Protein AF-A0A183DQJ7-F1 (afdb_monomer_lite)

pLDDT: mean 74.25, std 16.36, range [27.42, 96.12]

Foldseek 3Di:
DVVCVVVVDDDDDPQVVLLVCLVVVNDPDDPKDKWWFDPDPDLDPFVLWDDFFQFKAFPPDPDTFKTWHAKHQHPPVRGIMTIMDGDPPDDQVTFIDGPRGTTNRDDDD

Structure (mmCIF, N/CA/C/O backbone):
data_AF-A0A183DQJ7-F1
#
_entry.id   AF-A0A183DQJ7-F1
#
loop_
_atom_site.group_PDB
_atom_site.id
_atom_site.type_symbol
_atom_site.label_atom_id
_atom_site.label_alt_id
_atom_site.label_comp_id
_atom_site.label_asym_id
_atom_site.label_entity_id
_atom_site.label_seq_id
_atom_site.pdbx_PDB_ins_code
_atom_site.Cartn_x
_atom_site.Cartn_y
_atom_site.Cartn_z
_atom_site.occupancy
_atom_site.B_iso_or_equiv
_atom_site.auth_seq_id
_atom_site.auth_comp_id
_atom_site.auth_asym_id
_atom_site.auth_atom_id
_atom_site.pdbx_PDB_model_num
ATOM 1 N N . MET A 1 1 ? 12.221 -6.834 -24.583 1.00 83.88 1 MET A N 1
ATOM 2 C CA . MET A 1 1 ? 12.654 -5.480 -24.168 1.00 83.88 1 MET A CA 1
ATOM 3 C C . MET A 1 1 ? 13.099 -4.633 -25.356 1.00 83.88 1 MET A C 1
ATOM 5 O O . MET A 1 1 ? 12.795 -3.450 -25.364 1.00 83.88 1 MET A O 1
ATOM 9 N N . ASP A 1 2 ? 13.730 -5.215 -26.380 1.00 91.31 2 ASP A N 1
ATOM 10 C CA . ASP A 1 2 ? 14.315 -4.454 -27.501 1.00 91.31 2 ASP A CA 1
ATOM 11 C C . ASP A 1 2 ? 13.313 -3.605 -28.296 1.00 91.31 2 ASP A C 1
ATOM 13 O O . ASP A 1 2 ? 13.581 -2.439 -28.569 1.00 91.31 2 ASP A O 1
ATOM 17 N N . VAL A 1 3 ? 12.118 -4.133 -28.576 1.00 93.81 3 VAL A N 1
ATOM 18 C CA . VAL A 1 3 ? 11.062 -3.411 -29.318 1.00 93.81 3 VAL A CA 1
ATOM 19 C C . VAL A 1 3 ? 10.539 -2.182 -28.558 1.00 93.81 3 VAL A C 1
ATOM 21 O O . VAL A 1 3 ? 10.127 -1.200 -29.164 1.00 93.81 3 VAL A O 1
ATOM 24 N N . GLY A 1 4 ? 10.573 -2.207 -27.223 1.00 94.06 4 GLY A N 1
ATOM 25 C CA . GLY A 1 4 ? 10.070 -1.115 -26.386 1.00 94.06 4 GLY A CA 1
ATOM 26 C C . GLY A 1 4 ? 11.136 -0.093 -25.984 1.00 94.06 4 GLY A C 1
ATOM 27 O O . GLY A 1 4 ? 10.819 0.863 -25.279 1.00 94.06 4 GLY A O 1
ATOM 28 N N . LYS A 1 5 ? 12.399 -0.278 -26.396 1.00 93.69 5 LYS A N 1
ATOM 29 C CA . LYS A 1 5 ? 13.523 0.555 -25.941 1.00 93.69 5 LYS A CA 1
ATOM 30 C C . LYS A 1 5 ? 13.339 2.030 -26.303 1.00 93.69 5 LYS A C 1
ATOM 32 O O . LYS A 1 5 ? 13.598 2.892 -25.471 1.00 93.69 5 LYS A O 1
ATOM 37 N N . SER A 1 6 ? 12.837 2.320 -27.505 1.00 96.00 6 SER A N 1
ATOM 38 C CA . SER A 1 6 ? 12.535 3.687 -27.959 1.00 96.00 6 SER A CA 1
ATOM 39 C C . SER A 1 6 ? 11.401 4.356 -27.178 1.00 96.00 6 SER A C 1
ATOM 41 O O . SER A 1 6 ? 11.325 5.577 -27.148 1.00 96.00 6 SER A O 1
ATOM 43 N N . TYR A 1 7 ? 10.541 3.564 -26.535 1.00 96.12 7 TYR A N 1
ATOM 44 C CA . TYR A 1 7 ? 9.422 4.034 -25.716 1.00 96.12 7 TYR A CA 1
ATOM 45 C C . TYR A 1 7 ? 9.768 4.082 -24.220 1.00 96.12 7 TYR A C 1
ATOM 47 O O . TYR A 1 7 ? 8.901 4.371 -23.401 1.00 96.12 7 TYR A O 1
ATOM 55 N N . GLY A 1 8 ? 11.017 3.774 -23.848 1.00 95.50 8 GLY A N 1
ATOM 56 C CA . GLY A 1 8 ? 11.453 3.768 -22.452 1.00 95.50 8 GLY A CA 1
ATOM 57 C C . GLY A 1 8 ? 10.899 2.597 -21.641 1.00 95.50 8 GLY A C 1
ATOM 58 O O . GLY A 1 8 ? 10.671 2.746 -20.443 1.00 95.50 8 GLY A O 1
ATOM 59 N N . ILE A 1 9 ? 10.664 1.434 -22.265 1.00 95.31 9 ILE A N 1
ATOM 60 C CA . ILE A 1 9 ? 10.217 0.250 -21.526 1.00 95.31 9 ILE A CA 1
ATOM 61 C C . ILE A 1 9 ? 11.251 -0.134 -20.457 1.00 95.31 9 ILE A C 1
ATOM 63 O O . ILE A 1 9 ? 12.441 -0.296 -20.739 1.00 95.31 9 ILE A O 1
ATOM 67 N N . VAL A 1 10 ? 10.789 -0.298 -19.222 1.00 94.50 10 VAL A N 1
ATOM 68 C CA . VAL A 1 10 ? 11.624 -0.660 -18.074 1.00 94.50 10 VAL A CA 1
ATOM 69 C C . VAL A 1 10 ? 10.956 -1.756 -17.257 1.00 94.50 10 VAL A C 1
ATOM 71 O O . VAL A 1 10 ? 9.733 -1.886 -17.235 1.00 94.50 10 VAL A O 1
ATOM 74 N N . ASN A 1 11 ? 11.776 -2.547 -16.570 1.00 94.94 11 ASN A N 1
ATOM 75 C CA . ASN A 1 11 ? 11.281 -3.485 -15.571 1.00 94.94 11 ASN A CA 1
ATOM 76 C C . ASN A 1 11 ? 10.887 -2.724 -14.301 1.00 94.94 11 ASN A C 1
ATOM 78 O O . ASN A 1 11 ? 11.523 -1.733 -13.941 1.00 94.94 11 ASN A O 1
ATOM 82 N N . PHE A 1 12 ? 9.891 -3.231 -13.581 1.00 95.31 12 PHE A N 1
ATOM 83 C CA . PHE A 1 12 ? 9.519 -2.732 -12.262 1.00 95.31 12 PHE A CA 1
ATOM 84 C C . PHE A 1 12 ? 9.328 -3.888 -11.281 1.00 95.31 12 PHE A C 1
ATOM 86 O O . PHE A 1 12 ? 9.050 -5.023 -11.668 1.00 95.31 12 PHE A O 1
ATOM 93 N N . GLY A 1 13 ? 9.525 -3.596 -9.997 1.00 94.50 13 GLY A N 1
ATOM 94 C CA . GLY A 1 13 ? 9.440 -4.587 -8.928 1.00 94.50 13 GLY A CA 1
ATOM 95 C C . GLY A 1 13 ? 8.048 -4.701 -8.307 1.00 94.50 13 GLY A C 1
ATOM 96 O O . GLY A 1 13 ? 7.150 -3.895 -8.556 1.00 94.50 13 GLY A O 1
ATOM 97 N N . GLN A 1 14 ? 7.901 -5.672 -7.404 1.00 91.12 14 GLN A N 1
ATOM 98 C CA . GLN A 1 14 ? 6.664 -5.908 -6.646 1.00 91.12 14 GLN A CA 1
ATOM 99 C C . GLN A 1 14 ? 6.213 -4.684 -5.832 1.00 91.12 14 GLN A C 1
ATOM 101 O O . GLN A 1 14 ? 5.017 -4.435 -5.712 1.00 91.12 14 GLN A O 1
ATOM 106 N N . SER A 1 15 ? 7.148 -3.871 -5.329 1.00 89.12 15 SER A N 1
ATOM 107 C CA . SER A 1 15 ? 6.821 -2.630 -4.614 1.00 89.12 15 SER A CA 1
ATOM 108 C C . SER A 1 15 ? 6.087 -1.626 -5.505 1.00 89.12 15 SER A C 1
ATOM 110 O O . SER A 1 15 ? 5.093 -1.038 -5.085 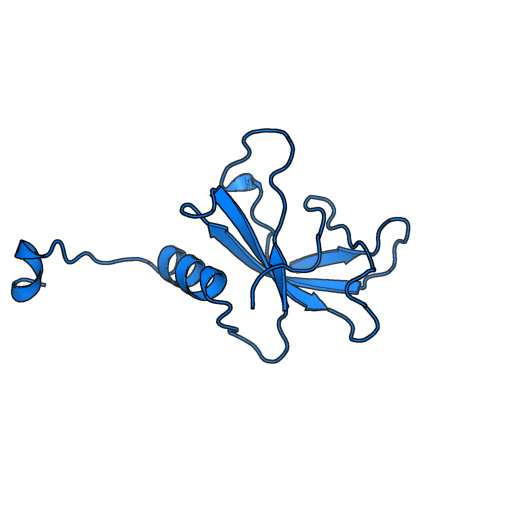1.00 89.12 15 SER A O 1
ATOM 112 N N . THR A 1 16 ? 6.529 -1.471 -6.757 1.00 91.38 16 THR A N 1
ATOM 113 C CA . THR A 1 16 ? 5.879 -0.591 -7.737 1.00 91.38 16 THR A CA 1
ATOM 114 C C . THR A 1 16 ? 4.508 -1.136 -8.128 1.00 91.38 16 THR A C 1
ATOM 116 O O . THR A 1 16 ? 3.548 -0.373 -8.175 1.00 91.38 16 THR A O 1
ATOM 119 N N . LEU A 1 17 ? 4.383 -2.455 -8.326 1.00 91.56 17 LEU A N 1
ATOM 120 C CA . LEU A 1 17 ? 3.086 -3.096 -8.571 1.00 91.56 17 LEU A CA 1
ATOM 121 C C . LEU A 1 17 ? 2.102 -2.828 -7.425 1.00 91.56 17 LEU A C 1
ATOM 123 O O . LEU A 1 17 ? 0.955 -2.453 -7.663 1.00 91.56 17 LEU A O 1
ATOM 127 N N . ASN A 1 18 ? 2.562 -2.986 -6.180 1.00 89.62 18 ASN A N 1
ATOM 128 C CA . ASN A 1 18 ? 1.753 -2.749 -4.992 1.00 89.62 18 ASN A CA 1
ATOM 129 C C . ASN A 1 18 ? 1.315 -1.281 -4.873 1.00 89.62 18 ASN A C 1
ATOM 131 O O . ASN A 1 18 ? 0.178 -1.019 -4.501 1.00 89.62 18 ASN A O 1
ATOM 135 N N . MET A 1 19 ? 2.174 -0.327 -5.238 1.00 91.06 19 MET A N 1
ATOM 136 C CA . MET A 1 19 ? 1.792 1.085 -5.288 1.00 91.06 19 MET A CA 1
ATOM 137 C C . MET A 1 19 ? 0.692 1.333 -6.324 1.00 91.06 19 MET A C 1
ATOM 139 O O . MET A 1 19 ? -0.367 1.852 -5.980 1.00 91.06 19 MET A O 1
ATOM 143 N N . MET A 1 20 ? 0.910 0.902 -7.570 1.00 91.56 20 MET A N 1
ATOM 144 C CA . MET A 1 20 ? -0.035 1.127 -8.667 1.00 91.56 20 MET A CA 1
ATOM 145 C C . MET A 1 20 ? -1.406 0.509 -8.384 1.00 91.56 20 MET A C 1
ATOM 147 O O . MET A 1 20 ? -2.427 1.150 -8.623 1.00 91.56 20 MET A O 1
ATOM 151 N N . ARG A 1 21 ? -1.447 -0.717 -7.847 1.00 90.94 21 ARG A N 1
ATOM 152 C CA . ARG A 1 21 ? -2.715 -1.400 -7.555 1.00 90.94 21 ARG A CA 1
ATOM 153 C C . ARG A 1 21 ? -3.480 -0.751 -6.399 1.00 90.94 21 ARG A C 1
ATOM 155 O O . ARG A 1 21 ? -4.700 -0.662 -6.475 1.00 90.94 21 ARG A O 1
ATOM 162 N N . ILE A 1 22 ? -2.789 -0.262 -5.363 1.00 88.75 22 ILE A N 1
ATOM 163 C CA . ILE A 1 22 ? -3.427 0.457 -4.246 1.00 88.75 22 ILE A CA 1
ATOM 164 C C . ILE A 1 22 ? -3.970 1.809 -4.712 1.00 88.75 22 ILE A C 1
ATOM 166 O O . ILE A 1 22 ? -5.092 2.155 -4.361 1.00 88.75 22 ILE A O 1
ATOM 170 N N . GLU A 1 23 ? -3.227 2.537 -5.548 1.00 87.88 23 GLU A N 1
ATOM 171 C CA . GLU A 1 23 ? -3.690 3.814 -6.108 1.00 87.88 23 GLU A CA 1
ATOM 172 C C . GLU A 1 23 ? -4.973 3.692 -6.942 1.00 87.88 23 GLU A C 1
ATOM 174 O O . GLU A 1 23 ? -5.734 4.650 -7.013 1.00 87.88 23 GLU A O 1
ATOM 179 N N . HIS A 1 24 ? -5.214 2.531 -7.558 1.00 87.25 24 HIS A N 1
ATOM 180 C CA . HIS A 1 24 ? -6.427 2.251 -8.335 1.00 87.25 24 HIS A CA 1
ATOM 181 C C . HIS A 1 24 ? -7.527 1.558 -7.517 1.00 87.25 24 HIS A C 1
ATOM 183 O O . HIS A 1 24 ? -8.539 1.145 -8.075 1.00 87.25 24 HIS A O 1
ATOM 189 N N . GLY A 1 25 ? -7.336 1.363 -6.209 1.00 84.31 25 GLY A N 1
ATOM 190 C CA . GLY A 1 25 ? -8.324 0.678 -5.375 1.00 84.31 25 GLY A CA 1
ATOM 191 C C . GLY A 1 25 ? -8.458 -0.826 -5.659 1.00 84.31 25 GLY A C 1
ATOM 192 O O . GLY A 1 25 ? -9.427 -1.448 -5.220 1.00 84.31 25 GLY A O 1
ATOM 193 N N . TYR A 1 26 ? -7.490 -1.448 -6.344 1.00 86.94 26 TYR A N 1
ATOM 194 C CA . TYR A 1 26 ? -7.517 -2.884 -6.615 1.00 86.94 26 TYR A CA 1
ATOM 195 C C . TYR A 1 26 ? -7.201 -3.694 -5.354 1.00 86.94 26 TYR A C 1
ATOM 197 O O . TYR A 1 26 ? -6.075 -3.722 -4.831 1.00 86.94 26 TYR A O 1
ATOM 205 N N . LYS A 1 27 ? -8.241 -4.376 -4.877 1.00 82.88 27 LYS A N 1
ATOM 206 C CA . LYS A 1 27 ? -8.208 -5.254 -3.708 1.00 82.88 27 LYS A CA 1
ATOM 207 C C . LYS A 1 27 ? -7.450 -6.529 -4.047 1.00 82.88 27 LYS A C 1
ATOM 209 O O . LYS A 1 27 ? -7.612 -7.074 -5.137 1.00 82.88 27 LYS A O 1
ATOM 214 N N . ILE A 1 28 ? -6.646 -7.014 -3.104 1.00 79.00 28 ILE A N 1
ATOM 215 C CA . ILE A 1 28 ? -6.044 -8.350 -3.225 1.00 79.00 28 ILE A CA 1
ATOM 216 C C . ILE A 1 28 ? -6.953 -9.370 -2.536 1.00 79.00 28 ILE A C 1
ATOM 218 O O . ILE A 1 28 ? -7.059 -10.504 -2.998 1.00 79.00 28 ILE A O 1
ATOM 222 N N . TRP A 1 29 ? -7.660 -8.963 -1.476 1.00 68.19 29 TRP A N 1
ATOM 223 C CA . TRP A 1 29 ? -8.501 -9.854 -0.688 1.00 68.19 29 TRP A CA 1
ATOM 224 C C . TRP A 1 29 ? -9.890 -9.262 -0.435 1.00 68.19 29 TRP A C 1
ATOM 226 O O . TRP A 1 29 ? -10.033 -8.218 0.190 1.00 68.19 29 TRP A O 1
ATOM 236 N N . GLY A 1 30 ? -10.933 -9.982 -0.857 1.00 73.44 30 GLY A N 1
ATOM 237 C CA . GLY A 1 30 ? -12.328 -9.795 -0.434 1.00 73.44 30 GLY A CA 1
ATOM 238 C C . GLY A 1 30 ? -12.783 -8.350 -0.161 1.00 73.44 30 GLY A C 1
ATOM 239 O O . GLY A 1 30 ? -12.769 -7.488 -1.038 1.00 73.44 30 GLY A O 1
ATOM 240 N N . ARG A 1 31 ? -13.257 -8.107 1.067 1.00 66.69 31 ARG A N 1
ATOM 241 C CA . ARG A 1 31 ? -13.867 -6.844 1.532 1.00 66.69 31 ARG A CA 1
ATOM 242 C C . ARG A 1 31 ? -12.864 -5.822 2.099 1.00 66.69 31 ARG A C 1
ATOM 244 O O . ARG A 1 31 ? -13.200 -5.101 3.031 1.00 66.69 31 ARG A O 1
ATOM 251 N N . GLU A 1 32 ? -11.655 -5.741 1.555 1.00 79.19 32 GLU A N 1
ATOM 252 C CA . GLU A 1 32 ? -10.715 -4.674 1.919 1.00 79.19 32 GLU A CA 1
ATOM 253 C C . GLU A 1 32 ? -11.278 -3.277 1.584 1.00 79.19 32 GLU A C 1
ATOM 255 O O . GLU A 1 32 ? -11.991 -3.084 0.588 1.00 79.19 32 GLU A O 1
ATOM 260 N N . VAL A 1 33 ? -10.934 -2.303 2.424 1.00 76.50 33 VAL A N 1
ATOM 261 C CA . VAL A 1 33 ? -11.301 -0.884 2.325 1.00 76.50 33 VAL A CA 1
ATOM 262 C C . VAL A 1 33 ? -10.015 -0.071 2.218 1.00 76.50 33 VAL A C 1
ATOM 264 O O . VAL A 1 33 ? -9.074 -0.303 2.979 1.00 76.50 33 VAL A O 1
ATOM 267 N N . LEU A 1 34 ? -9.946 0.822 1.228 1.00 74.31 34 LEU A N 1
ATOM 268 C CA . LEU A 1 34 ? -8.811 1.722 1.047 1.00 74.31 34 LEU A CA 1
ATOM 269 C C . LEU A 1 34 ? -8.869 2.807 2.125 1.00 74.31 34 LEU A C 1
ATOM 271 O O . LEU A 1 34 ? -9.885 3.450 2.356 1.00 74.31 34 LEU A O 1
ATOM 275 N N . VAL A 1 35 ? -7.738 2.986 2.778 1.00 72.50 35 VAL A N 1
ATOM 276 C CA . VAL A 1 35 ? -7.470 3.926 3.848 1.00 72.50 35 VAL A CA 1
ATOM 277 C C . VAL A 1 35 ? -6.441 4.912 3.327 1.00 72.50 35 VAL A C 1
ATOM 279 O O . VAL A 1 35 ? -5.323 4.536 2.959 1.00 72.50 35 VAL A O 1
ATOM 282 N N . ILE A 1 36 ? -6.820 6.183 3.309 1.00 67.75 36 ILE A N 1
ATOM 283 C CA . ILE A 1 36 ? -5.919 7.277 2.973 1.00 67.75 36 ILE A CA 1
ATOM 284 C C . ILE A 1 36 ? -5.406 7.847 4.288 1.00 67.75 36 ILE A C 1
ATOM 286 O O . ILE A 1 36 ? -6.180 8.294 5.132 1.00 67.75 36 ILE A O 1
ATOM 290 N N . CYS A 1 37 ? -4.091 7.799 4.465 1.00 65.38 37 CYS A N 1
ATOM 291 C CA . CYS A 1 37 ? -3.444 8.476 5.569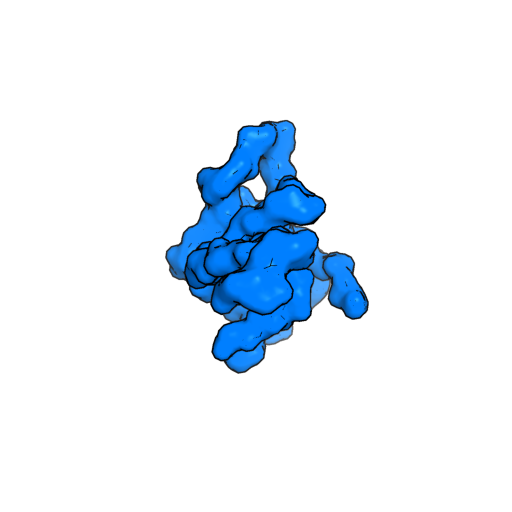 1.00 65.38 37 CYS A CA 1
ATOM 292 C C . CYS A 1 37 ? -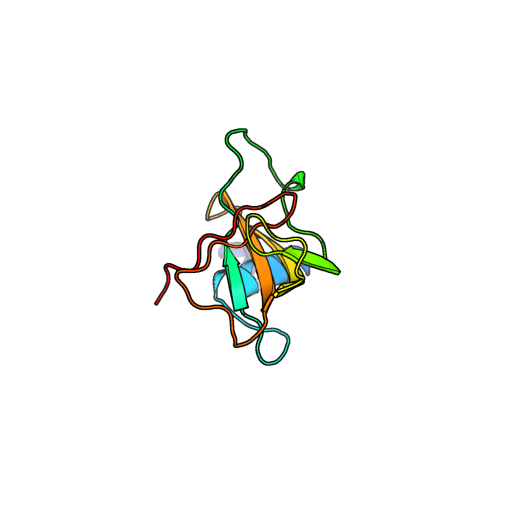3.132 9.904 5.133 1.00 65.38 37 CYS A C 1
ATOM 294 O O . CYS A 1 37 ? -2.405 10.106 4.156 1.00 65.38 37 CYS A O 1
ATOM 296 N N . GLU A 1 38 ? -3.641 10.896 5.861 1.00 62.88 38 GLU A N 1
ATOM 297 C CA . GLU A 1 38 ? -3.113 12.248 5.707 1.00 62.88 38 GLU A CA 1
ATOM 298 C C . GLU A 1 38 ? -1.624 12.249 6.088 1.00 62.88 38 GLU A C 1
ATOM 300 O O . GLU A 1 38 ? -1.233 11.573 7.051 1.00 62.88 38 GLU A O 1
ATOM 305 N N . PRO A 1 39 ? -0.772 12.970 5.340 1.00 53.34 39 PRO A N 1
ATOM 306 C CA . PRO A 1 39 ? 0.590 13.186 5.778 1.00 53.34 39 PRO A CA 1
ATOM 307 C C . PRO A 1 39 ? 0.534 13.876 7.142 1.00 53.34 39 PRO A C 1
ATOM 309 O O . PRO A 1 39 ? -0.138 14.894 7.317 1.00 53.34 39 PRO A O 1
ATOM 312 N N . LEU A 1 40 ? 1.235 13.310 8.125 1.00 51.38 40 LEU A N 1
ATOM 313 C CA . LEU A 1 40 ? 1.535 14.038 9.353 1.00 51.38 40 LEU A CA 1
ATOM 314 C C . LEU A 1 40 ? 2.181 15.376 8.955 1.00 51.38 40 LEU A C 1
ATOM 316 O O . LEU A 1 40 ? 2.825 15.459 7.913 1.00 51.38 40 LEU A O 1
ATOM 320 N N . THR A 1 41 ? 1.999 16.422 9.757 1.00 53.38 41 THR A N 1
ATOM 321 C CA . THR A 1 41 ? 2.366 17.827 9.470 1.00 53.38 41 THR A CA 1
ATOM 322 C C . THR A 1 41 ? 3.848 18.055 9.105 1.00 53.38 41 THR A C 1
ATOM 324 O O . THR A 1 41 ? 4.247 19.165 8.765 1.00 53.38 41 THR A O 1
ATOM 327 N N . GLU A 1 42 ? 4.670 17.009 9.150 1.00 57.81 42 GLU A N 1
ATOM 328 C CA . GLU A 1 42 ? 6.075 16.973 8.769 1.00 57.81 42 GLU A CA 1
ATOM 329 C C . GLU A 1 42 ? 6.286 16.094 7.526 1.00 57.81 42 GLU A C 1
ATOM 331 O O . GLU A 1 42 ? 5.603 15.089 7.331 1.00 57.81 42 GLU A O 1
ATOM 336 N N . LEU A 1 43 ? 7.287 16.429 6.701 1.00 52.97 43 LEU A N 1
ATOM 337 C CA . LEU A 1 43 ? 7.728 15.624 5.554 1.00 52.97 43 LEU A CA 1
ATOM 338 C C . LEU A 1 43 ? 8.214 14.245 6.011 1.00 52.97 43 LEU A C 1
ATOM 340 O O . LEU A 1 43 ? 9.402 13.996 6.213 1.00 52.97 43 LEU A O 1
ATOM 344 N N . GLN A 1 44 ? 7.283 13.319 6.158 1.00 59.91 44 GLN A N 1
ATOM 345 C CA . GLN A 1 44 ? 7.590 11.955 6.509 1.00 59.91 44 GLN A CA 1
ATOM 346 C C . GLN A 1 44 ? 7.355 11.086 5.275 1.00 59.91 44 GLN A C 1
ATOM 348 O O . GLN A 1 44 ? 6.225 10.753 4.920 1.00 59.91 44 GLN A O 1
ATOM 353 N N . GLY A 1 45 ? 8.460 10.766 4.595 1.00 62.28 45 GLY A N 1
ATOM 354 C CA . GLY A 1 45 ? 8.491 9.862 3.444 1.00 62.28 45 GLY A CA 1
ATOM 355 C C . GLY A 1 45 ? 8.114 8.425 3.823 1.00 62.28 45 GLY A C 1
ATOM 356 O O . GLY A 1 45 ? 7.356 8.191 4.750 1.00 62.28 45 GLY A O 1
ATOM 357 N N . TRP A 1 46 ? 8.697 7.427 3.161 1.00 64.69 46 TRP A N 1
ATOM 358 C CA . TRP A 1 46 ? 8.375 5.992 3.304 1.00 64.69 46 TRP A CA 1
ATOM 359 C C . TRP A 1 46 ? 8.212 5.421 4.738 1.00 64.69 46 TRP A C 1
ATOM 361 O O . TRP A 1 46 ? 7.639 4.346 4.898 1.00 64.69 46 TRP A O 1
ATOM 371 N N . ARG A 1 47 ? 8.699 6.106 5.783 1.00 69.12 47 ARG A N 1
ATOM 372 C CA . ARG A 1 47 ? 8.550 5.727 7.199 1.00 69.12 47 ARG A CA 1
ATOM 373 C C . ARG A 1 47 ? 7.122 5.863 7.748 1.00 69.12 47 ARG A C 1
ATOM 375 O O . ARG A 1 47 ? 6.848 5.265 8.781 1.00 69.12 47 ARG A O 1
ATOM 382 N N . THR A 1 48 ? 6.244 6.616 7.083 1.00 71.56 48 THR A N 1
ATOM 383 C CA . THR A 1 48 ? 4.820 6.770 7.457 1.00 71.56 48 THR A CA 1
ATOM 384 C C . THR A 1 48 ? 3.905 5.712 6.887 1.00 71.56 48 THR A C 1
ATOM 386 O O . THR A 1 48 ? 2.720 5.704 7.207 1.00 71.56 48 THR A O 1
ATOM 389 N N . VAL A 1 49 ? 4.414 4.843 6.014 1.00 75.19 49 VAL A N 1
ATOM 390 C CA . VAL A 1 49 ? 3.582 3.814 5.401 1.00 75.19 49 VAL A CA 1
ATOM 391 C C . VAL A 1 49 ? 3.072 2.876 6.494 1.00 75.19 49 VAL A C 1
ATOM 393 O O . VAL A 1 49 ? 3.907 2.250 7.158 1.00 75.19 49 VAL A O 1
ATOM 396 N N . PRO A 1 50 ? 1.740 2.734 6.651 1.00 73.88 50 PRO A N 1
ATOM 397 C CA . PRO A 1 50 ? 1.171 1.810 7.615 1.00 73.88 50 PRO A CA 1
ATOM 398 C C . PRO A 1 50 ? 1.701 0.411 7.364 1.00 73.88 50 PRO A C 1
ATOM 400 O O . PRO A 1 50 ? 1.657 -0.113 6.242 1.00 73.88 50 PRO A O 1
ATOM 403 N N . LYS A 1 51 ? 2.231 -0.198 8.414 1.00 72.88 51 LYS A N 1
ATOM 404 C CA . LYS A 1 51 ? 2.764 -1.545 8.339 1.00 72.88 51 LYS A CA 1
ATOM 405 C C . LYS A 1 51 ? 1.630 -2.546 8.432 1.00 72.88 51 LYS A C 1
ATOM 407 O O . LYS A 1 51 ? 0.597 -2.352 9.074 1.00 72.88 51 LYS A O 1
ATOM 412 N N . ARG A 1 52 ? 1.862 -3.680 7.783 1.00 66.31 52 ARG A N 1
ATOM 413 C CA . ARG A 1 52 ? 0.998 -4.849 7.902 1.00 66.31 52 ARG A CA 1
ATOM 414 C C . ARG A 1 52 ? 0.816 -5.193 9.384 1.00 66.31 52 ARG A C 1
ATOM 416 O O . ARG A 1 52 ? 1.792 -5.190 10.128 1.00 66.31 52 ARG A O 1
ATOM 423 N N . MET A 1 53 ? -0.412 -5.545 9.764 1.00 70.31 53 MET A N 1
ATOM 424 C CA . MET A 1 53 ? -0.847 -5.887 11.128 1.00 70.31 53 MET A CA 1
ATOM 425 C C . MET A 1 53 ? -1.135 -4.717 12.074 1.00 70.31 53 MET A C 1
ATOM 427 O O . MET A 1 53 ? -1.602 -4.982 13.183 1.00 70.31 53 MET A O 1
ATOM 431 N N . GLU A 1 54 ? -0.938 -3.462 11.664 1.00 76.12 54 GLU A N 1
ATOM 432 C CA . GLU A 1 54 ? -1.358 -2.324 12.485 1.00 76.12 54 GLU A CA 1
ATOM 433 C C . GLU A 1 54 ? -2.875 -2.341 12.720 1.00 76.12 54 GLU A C 1
ATOM 435 O O . GLU A 1 54 ? -3.669 -2.593 11.810 1.00 76.12 54 GLU A O 1
ATOM 440 N N . VAL A 1 55 ? -3.274 -2.120 13.973 1.00 79.50 55 VAL A N 1
ATOM 441 C CA . VAL A 1 55 ? -4.668 -2.207 14.420 1.00 79.50 55 VAL A CA 1
ATOM 442 C C . VAL A 1 55 ? -5.307 -0.829 14.366 1.00 79.50 55 VAL A C 1
ATOM 444 O O . VAL A 1 55 ? -4.839 0.088 15.042 1.00 79.50 55 VAL A O 1
ATOM 447 N N . ILE A 1 56 ? -6.404 -0.714 13.617 1.00 78.31 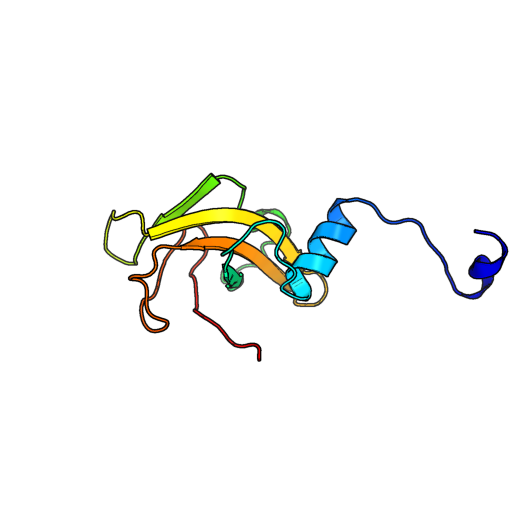56 ILE A N 1
ATOM 448 C CA . ILE A 1 56 ? -7.223 0.499 13.584 1.00 78.31 56 ILE A CA 1
ATOM 449 C C . ILE A 1 56 ? -8.091 0.528 14.841 1.00 78.31 56 ILE A C 1
ATOM 451 O O . ILE A 1 56 ? -8.759 -0.464 15.154 1.00 78.31 56 ILE A O 1
ATOM 455 N N . ARG A 1 57 ? -8.099 1.670 15.532 1.00 77.69 57 ARG A N 1
ATOM 456 C CA . ARG A 1 57 ? -8.971 1.951 16.678 1.00 77.69 57 ARG A CA 1
ATOM 457 C C . ARG A 1 57 ? -9.861 3.154 16.383 1.00 77.69 57 ARG A C 1
ATOM 459 O O . ARG A 1 57 ? -9.543 3.969 15.515 1.00 77.69 57 ARG A O 1
ATOM 466 N N . LYS A 1 58 ? -10.988 3.265 17.079 1.00 72.81 58 LYS A N 1
ATOM 467 C CA . LYS A 1 58 ? -11.845 4.456 16.998 1.00 72.81 58 LYS A CA 1
ATOM 468 C C . LYS A 1 58 ? -11.276 5.574 17.882 1.00 72.81 58 LYS A C 1
ATOM 470 O O . LYS A 1 58 ? -10.716 5.305 18.942 1.00 72.81 58 LYS A O 1
ATOM 475 N N . GLU A 1 59 ? -11.346 6.823 17.414 1.00 67.69 59 GLU A N 1
ATOM 476 C CA . GLU A 1 59 ? -10.774 7.973 18.129 1.00 67.69 59 GLU A CA 1
ATOM 477 C C . GLU A 1 59 ? -11.424 8.114 19.518 1.00 67.69 59 GLU A C 1
ATOM 479 O O . GLU A 1 59 ? -12.640 8.250 19.625 1.00 67.69 59 GLU A O 1
ATOM 484 N N . GLY A 1 60 ? -10.622 8.051 20.588 1.00 68.00 60 GLY A N 1
ATOM 485 C CA . GLY A 1 60 ? -11.109 8.146 21.973 1.00 68.00 60 GLY A CA 1
ATOM 486 C C . GLY A 1 60 ? -11.572 6.830 22.617 1.00 68.00 60 GLY A C 1
ATOM 487 O O . GLY A 1 60 ? -12.001 6.855 23.767 1.00 68.00 60 GLY A O 1
ATOM 488 N N . SER A 1 61 ? -11.454 5.690 21.928 1.00 68.75 61 SER A N 1
ATOM 489 C CA . SER A 1 61 ? -11.768 4.359 22.472 1.00 68.75 61 SER A CA 1
ATOM 490 C C . SER A 1 61 ? -10.647 3.357 22.185 1.00 68.75 61 SER A C 1
ATOM 492 O O . SER A 1 61 ? -10.047 3.384 21.113 1.00 68.75 61 SER A O 1
ATOM 494 N N . GLU A 1 62 ? -10.408 2.417 23.100 1.00 72.69 62 GLU A N 1
ATOM 495 C CA . GLU A 1 62 ? -9.456 1.311 22.886 1.00 72.69 62 GLU A CA 1
ATOM 496 C C . GLU A 1 62 ? -10.008 0.205 21.967 1.00 72.69 62 GLU A C 1
ATOM 498 O O . GLU A 1 62 ? -9.296 -0.746 21.629 1.00 72.69 62 GLU A O 1
ATOM 503 N N . ASP A 1 63 ? -11.262 0.334 21.529 1.00 79.12 63 ASP A N 1
ATOM 504 C CA . ASP A 1 63 ? -11.938 -0.668 20.719 1.00 79.12 63 ASP A CA 1
ATOM 505 C C . ASP A 1 63 ? -11.268 -0.829 19.354 1.00 79.12 63 ASP A C 1
ATOM 507 O O . ASP A 1 63 ? -11.065 0.117 18.582 1.00 79.12 63 ASP A O 1
ATOM 511 N N . ARG A 1 64 ? -10.925 -2.081 19.048 1.00 80.62 64 ARG A N 1
ATOM 512 C CA . ARG A 1 64 ? -10.387 -2.479 17.752 1.00 80.62 64 ARG A CA 1
ATOM 513 C C . ARG A 1 64 ? -11.507 -2.469 16.723 1.00 80.62 64 ARG A C 1
ATOM 515 O O . ARG A 1 64 ? -12.423 -3.279 16.794 1.00 80.62 64 ARG A O 1
ATOM 522 N N . VAL A 1 65 ? -11.353 -1.627 15.710 1.00 81.06 65 VAL A N 1
ATOM 523 C CA . VAL A 1 65 ? -12.334 -1.485 14.628 1.00 81.06 65 VAL A CA 1
ATOM 524 C C . VAL A 1 65 ? -11.826 -2.027 13.293 1.00 81.06 65 VAL A C 1
ATOM 526 O O . VAL A 1 65 ? -12.605 -2.266 12.373 1.00 81.06 65 VAL A O 1
ATOM 529 N N . GLY A 1 66 ? -10.524 -2.293 13.175 1.00 81.56 66 GLY A N 1
ATOM 530 C CA . GLY A 1 66 ? -9.969 -2.844 11.947 1.00 81.56 66 GLY A CA 1
ATOM 531 C C . GLY A 1 66 ? -8.508 -3.261 12.026 1.00 81.56 66 GLY A C 1
ATOM 532 O O . GLY A 1 66 ? -7.884 -3.264 13.091 1.00 81.56 66 GLY A O 1
ATOM 533 N N . GLN A 1 67 ? -7.953 -3.648 10.880 1.00 84.94 67 GLN A N 1
ATOM 534 C CA . GLN A 1 67 ? -6.552 -4.034 10.745 1.00 84.94 67 GLN A CA 1
ATOM 535 C C . GLN A 1 67 ? -6.014 -3.763 9.341 1.00 84.94 67 GLN A C 1
ATOM 537 O O . GLN A 1 67 ? -6.628 -4.170 8.357 1.00 84.94 67 GLN A O 1
ATOM 542 N N . ILE A 1 68 ? -4.825 -3.162 9.263 1.00 85.56 68 ILE A N 1
ATOM 543 C CA . ILE A 1 68 ? -4.094 -2.941 8.014 1.00 85.56 68 ILE A CA 1
ATOM 544 C C . ILE A 1 68 ? -3.638 -4.270 7.409 1.00 85.56 68 ILE A C 1
ATOM 546 O O . ILE A 1 68 ? -2.940 -5.070 8.045 1.00 85.56 68 ILE A O 1
ATOM 550 N N . THR A 1 69 ? -3.972 -4.473 6.138 1.00 85.44 69 THR A N 1
ATOM 551 C CA . THR A 1 69 ? -3.565 -5.642 5.350 1.00 85.44 69 THR A CA 1
ATOM 552 C C . THR A 1 69 ? -2.344 -5.351 4.496 1.00 85.44 69 THR A C 1
ATOM 554 O O . THR A 1 69 ? -1.454 -6.192 4.361 1.00 85.44 69 THR A O 1
ATOM 557 N N . SER A 1 70 ? -2.286 -4.152 3.922 1.00 85.81 70 SER A N 1
ATOM 558 C CA . SER A 1 70 ? -1.234 -3.745 3.003 1.00 85.81 70 SER A CA 1
ATOM 559 C C . SER A 1 70 ? -1.094 -2.230 2.973 1.00 85.81 70 SER A C 1
ATOM 561 O O . S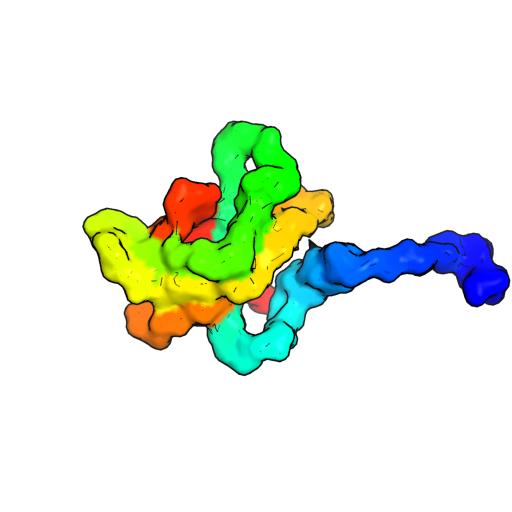ER A 1 70 ? -2.080 -1.520 3.110 1.00 85.81 70 SER A O 1
ATOM 563 N N . GLY A 1 71 ? 0.131 -1.741 2.794 1.00 87.50 71 GLY A N 1
ATOM 564 C CA . GLY A 1 71 ? 0.451 -0.317 2.770 1.00 87.50 71 GLY A CA 1
ATOM 565 C C . GLY A 1 71 ? 1.475 0.002 1.689 1.00 87.50 71 GLY A C 1
ATOM 566 O O . GLY A 1 71 ? 2.264 -0.859 1.289 1.00 87.50 71 GLY A O 1
ATOM 567 N N . THR A 1 72 ? 1.445 1.231 1.191 1.00 87.88 72 THR A N 1
ATOM 568 C CA . THR A 1 72 ? 2.431 1.787 0.262 1.00 87.88 72 THR A CA 1
ATOM 569 C C . THR A 1 72 ? 2.547 3.295 0.454 1.00 87.88 72 THR A C 1
ATOM 571 O O . THR A 1 72 ? 1.659 3.937 1.010 1.00 87.88 72 THR A O 1
ATOM 574 N N . TYR A 1 73 ? 3.630 3.877 -0.052 1.00 86.81 73 TYR A N 1
ATOM 575 C CA . TYR A 1 73 ? 3.712 5.317 -0.257 1.00 86.81 73 TYR A CA 1
ATOM 576 C C . TYR A 1 73 ? 3.400 5.615 -1.720 1.00 86.81 73 TYR A C 1
ATOM 578 O O . TYR A 1 73 ? 4.034 5.033 -2.599 1.00 86.81 73 TYR A O 1
ATOM 586 N N . SER A 1 74 ? 2.432 6.490 -1.989 1.00 86.69 74 SER A N 1
ATOM 587 C CA . SER A 1 74 ? 2.190 6.984 -3.342 1.00 86.69 74 SER A CA 1
ATOM 588 C C . SER A 1 74 ? 3.109 8.167 -3.608 1.00 86.69 74 SER A C 1
ATOM 590 O O . SER A 1 74 ? 2.941 9.239 -3.028 1.00 86.69 74 SER A O 1
ATOM 592 N N . VAL A 1 75 ? 4.071 7.986 -4.514 1.00 85.44 75 VAL A N 1
ATOM 593 C CA . VAL A 1 75 ? 4.925 9.093 -4.980 1.00 85.44 75 VAL A CA 1
ATOM 594 C C . VAL A 1 75 ? 4.141 10.103 -5.817 1.00 85.44 75 VAL A C 1
ATOM 596 O O . VAL A 1 75 ? 4.498 11.274 -5.853 1.00 85.44 75 VAL A O 1
ATOM 599 N N . ARG A 1 76 ? 3.052 9.664 -6.463 1.00 86.12 76 ARG A N 1
ATOM 600 C CA . ARG A 1 76 ? 2.190 10.512 -7.292 1.00 86.12 76 ARG A CA 1
ATOM 601 C C . ARG A 1 76 ? 1.277 11.401 -6.451 1.00 86.12 76 ARG A C 1
ATOM 603 O O . ARG A 1 76 ? 1.112 12.570 -6.772 1.00 86.12 76 ARG A O 1
ATOM 610 N N . LEU A 1 77 ? 0.687 10.850 -5.390 1.00 82.62 77 LEU A N 1
ATOM 611 C CA . LEU A 1 77 ? -0.208 11.574 -4.479 1.00 82.62 77 LEU A CA 1
ATOM 612 C C . LEU A 1 77 ? 0.534 12.196 -3.286 1.00 82.62 77 LEU A C 1
ATOM 614 O O . LEU A 1 77 ? -0.083 12.886 -2.474 1.00 82.62 77 LEU A O 1
ATOM 618 N N . ASN A 1 78 ? 1.838 11.928 -3.171 1.00 82.81 78 ASN A N 1
ATOM 619 C CA . ASN A 1 78 ? 2.713 12.380 -2.092 1.00 82.81 78 ASN A CA 1
ATOM 620 C C . ASN A 1 78 ? 2.159 12.054 -0.691 1.00 82.81 78 ASN A C 1
ATOM 622 O O . ASN A 1 78 ? 2.233 12.867 0.231 1.00 82.81 78 ASN A O 1
ATOM 626 N N . ARG A 1 79 ? 1.553 10.868 -0.538 1.00 81.00 79 ARG A N 1
ATOM 627 C CA . ARG A 1 79 ? 0.916 10.430 0.714 1.00 81.00 79 ARG A CA 1
ATOM 628 C C . ARG A 1 79 ? 0.928 8.905 0.887 1.00 81.00 79 ARG A C 1
ATOM 630 O O . ARG A 1 79 ? 0.969 8.177 -0.113 1.00 81.00 79 ARG A O 1
ATOM 637 N N . PRO A 1 80 ? 0.883 8.400 2.133 1.00 83.62 80 PRO A N 1
ATOM 638 C CA . PRO A 1 80 ? 0.716 6.979 2.392 1.00 83.62 80 PRO A CA 1
ATOM 639 C C . PRO A 1 80 ? -0.715 6.515 2.096 1.00 83.62 80 PRO A C 1
ATOM 641 O O . PRO A 1 80 ? -1.694 7.183 2.422 1.00 83.62 80 PRO A O 1
ATOM 644 N N . LEU A 1 81 ? -0.820 5.330 1.503 1.00 85.12 81 LEU A N 1
ATOM 645 C CA . LEU A 1 81 ? -2.076 4.641 1.224 1.00 85.12 81 LEU A CA 1
ATOM 646 C C . LEU A 1 81 ? -2.017 3.238 1.825 1.00 85.12 81 LEU A C 1
ATOM 648 O O . LEU A 1 81 ? -0.970 2.586 1.777 1.00 85.12 81 LEU A O 1
ATOM 652 N N . ALA A 1 82 ? -3.134 2.742 2.341 1.00 85.75 82 ALA A N 1
ATOM 653 C CA . ALA A 1 82 ? -3.215 1.395 2.886 1.00 85.75 82 ALA A CA 1
ATOM 654 C C . ALA A 1 82 ? -4.572 0.749 2.619 1.00 85.75 82 ALA A C 1
ATOM 656 O O . ALA A 1 82 ? -5.567 1.434 2.472 1.00 85.75 82 ALA A O 1
ATOM 657 N N . PHE A 1 83 ? -4.630 -0.575 2.578 1.00 86.62 83 PHE A N 1
ATOM 658 C CA . PHE A 1 83 ? -5.877 -1.317 2.706 1.00 86.62 83 PHE A CA 1
ATOM 659 C C . PHE A 1 83 ? -6.025 -1.849 4.119 1.00 86.62 83 PHE A C 1
ATOM 661 O O . PHE A 1 83 ? -5.041 -2.225 4.767 1.00 86.62 83 PHE A O 1
ATOM 668 N N . ALA A 1 84 ? -7.271 -1.931 4.564 1.00 85.38 84 ALA A N 1
ATOM 669 C CA . ALA A 1 84 ? -7.620 -2.493 5.847 1.00 85.38 84 ALA A CA 1
ATOM 670 C C . ALA A 1 84 ? -8.888 -3.342 5.785 1.00 85.38 84 ALA A C 1
ATOM 672 O O . ALA A 1 84 ? -9.788 -3.105 4.977 1.00 85.38 84 ALA A O 1
ATOM 673 N N . TRP A 1 85 ? -8.967 -4.301 6.701 1.00 84.25 85 TRP A N 1
ATOM 674 C CA . TR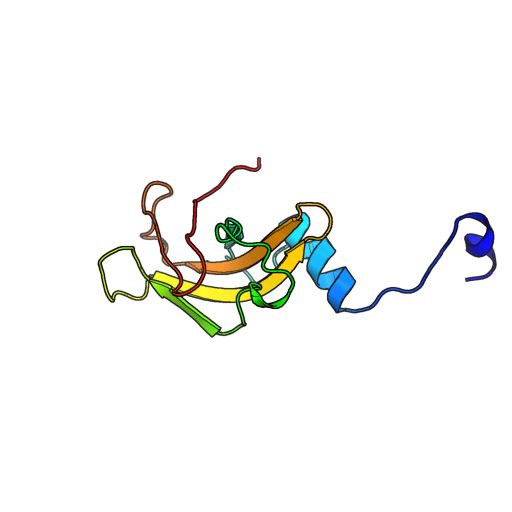P A 1 85 ? -10.233 -4.867 7.142 1.00 84.25 85 TRP A CA 1
ATOM 675 C C . TRP A 1 85 ? -10.849 -3.930 8.167 1.00 84.25 85 TRP A C 1
ATOM 677 O O . TRP A 1 85 ? -10.165 -3.527 9.106 1.00 84.25 85 TRP A O 1
ATOM 687 N N . VAL A 1 86 ? -12.127 -3.618 8.009 1.00 80.50 86 VAL A N 1
ATOM 688 C CA . VAL A 1 86 ? -12.890 -2.783 8.939 1.00 80.50 86 VAL A CA 1
ATOM 689 C C . VAL A 1 86 ? -14.194 -3.483 9.306 1.00 80.50 86 VAL A C 1
ATOM 691 O O . VAL A 1 86 ? -14.756 -4.219 8.490 1.00 80.50 86 VAL A O 1
ATOM 694 N N . HIS A 1 87 ? -14.651 -3.291 10.542 1.00 76.50 87 HIS A N 1
ATOM 695 C CA . HIS A 1 87 ? -15.965 -3.758 10.977 1.00 76.50 87 HIS A CA 1
ATOM 696 C C . HIS A 1 87 ? -17.079 -3.054 10.185 1.00 76.50 87 HIS A C 1
ATOM 698 O O . HIS A 1 87 ? -16.957 -1.879 9.849 1.00 76.50 87 HIS A O 1
ATOM 704 N N . MET A 1 88 ? -18.165 -3.779 9.887 1.00 71.06 88 MET A N 1
ATOM 705 C CA . MET A 1 88 ? -19.316 -3.232 9.142 1.00 71.06 88 MET A CA 1
ATOM 706 C C . MET A 1 88 ? -20.032 -2.109 9.895 1.00 71.06 88 MET A C 1
ATOM 708 O O . MET A 1 88 ? -20.692 -1.290 9.269 1.00 71.06 88 MET A O 1
ATOM 712 N N . ASP A 1 89 ? -19.871 -2.067 11.215 1.00 72.56 89 ASP A N 1
ATOM 713 C CA . ASP A 1 89 ? -20.534 -1.104 12.094 1.00 72.56 89 ASP A CA 1
ATOM 714 C C . ASP A 1 89 ? -19.880 0.289 12.048 1.00 72.56 89 ASP A C 1
ATOM 716 O O . ASP A 1 89 ? -20.367 1.219 12.683 1.00 72.56 89 ASP A O 1
ATOM 720 N N . ILE A 1 90 ? -18.775 0.440 11.308 1.00 70.38 90 ILE A N 1
ATOM 721 C CA . ILE A 1 90 ? -18.109 1.727 11.101 1.00 70.38 90 ILE A CA 1
ATOM 722 C C . ILE A 1 90 ? -18.800 2.464 9.962 1.00 70.38 90 ILE A C 1
ATOM 724 O O . ILE A 1 90 ? -18.812 1.995 8.820 1.00 70.38 90 ILE A O 1
ATOM 728 N N . THR A 1 91 ? -19.316 3.652 10.260 1.00 64.12 91 THR A N 1
ATOM 729 C CA . THR A 1 91 ? -19.880 4.548 9.250 1.00 64.12 91 THR A CA 1
ATOM 730 C C . THR A 1 91 ? -18.835 5.561 8.760 1.00 64.12 91 THR A C 1
ATOM 732 O O . THR A 1 91 ? -17.809 5.767 9.413 1.00 64.12 91 THR A O 1
ATOM 735 N N . PRO A 1 92 ? -19.045 6.208 7.600 1.00 57.12 92 PRO A N 1
ATOM 736 C CA . PRO A 1 92 ? -18.118 7.209 7.066 1.00 57.12 92 PRO A CA 1
ATOM 737 C C . PRO A 1 92 ? -17.901 8.427 7.975 1.00 57.12 92 PRO A C 1
ATOM 739 O O . PRO A 1 92 ? -16.934 9.155 7.786 1.00 57.12 92 PRO A O 1
ATOM 742 N N . GLU A 1 93 ? -18.771 8.675 8.949 1.00 57.97 93 GLU A N 1
ATOM 743 C CA . GLU A 1 93 ? -18.665 9.795 9.888 1.00 57.97 93 GLU A CA 1
ATOM 744 C C . GLU A 1 93 ? -17.759 9.471 11.088 1.00 57.97 93 GLU A C 1
ATOM 746 O O . GLU A 1 93 ? -17.288 10.378 11.784 1.00 57.97 93 GLU A O 1
ATOM 751 N N . ASP A 1 94 ? -17.490 8.185 11.324 1.00 61.41 94 ASP A N 1
ATOM 752 C CA . ASP A 1 94 ? -16.656 7.718 12.421 1.00 61.41 94 ASP A CA 1
ATOM 753 C C . ASP A 1 94 ? -15.171 7.949 12.110 1.00 61.41 94 ASP A C 1
ATOM 755 O O . ASP A 1 94 ? -14.508 7.182 11.404 1.00 61.41 94 ASP A O 1
ATOM 759 N N . LYS A 1 95 ? -14.610 9.005 12.708 1.00 58.88 95 LYS A N 1
ATOM 760 C CA . LYS A 1 95 ? -13.162 9.231 12.708 1.00 58.88 95 LYS A CA 1
ATOM 761 C C . LYS A 1 95 ? -12.471 8.070 13.416 1.00 58.88 95 LYS A C 1
ATOM 763 O O . LYS A 1 95 ? -12.660 7.826 14.611 1.00 58.88 95 LYS A O 1
ATOM 768 N N . SER A 1 96 ? -11.648 7.350 12.668 1.00 60.88 96 SER A N 1
ATOM 769 C CA . SER A 1 96 ? -10.814 6.277 13.196 1.00 60.88 96 SER A CA 1
ATOM 770 C C . SER A 1 96 ? -9.351 6.701 13.167 1.00 60.88 96 SER A C 1
ATOM 772 O O . SER A 1 96 ? -8.898 7.465 12.315 1.00 60.88 96 SER A O 1
ATOM 774 N N . VAL A 1 97 ? -8.599 6.263 14.168 1.00 54.22 97 VAL A N 1
ATOM 775 C CA . VAL A 1 97 ? -7.205 6.648 14.357 1.00 54.22 97 VAL A CA 1
ATOM 776 C C . VAL A 1 97 ? -6.380 5.375 14.453 1.00 54.22 97 VAL A C 1
ATOM 778 O O . VAL A 1 97 ? -6.588 4.508 15.301 1.00 54.22 97 VAL A O 1
ATOM 781 N N . LEU A 1 98 ? -5.417 5.264 13.551 1.00 54.06 98 LEU A N 1
ATOM 782 C CA . LEU A 1 98 ? -4.238 4.442 13.756 1.00 54.06 98 LEU A CA 1
ATOM 783 C C . LEU A 1 98 ? -3.255 5.264 14.583 1.00 54.06 98 LEU A C 1
ATOM 785 O O . LEU A 1 98 ? -3.140 6.472 14.383 1.00 54.06 98 LEU A O 1
ATOM 789 N N . SER A 1 99 ? -2.487 4.609 15.454 1.00 45.00 99 SER A N 1
ATOM 790 C CA . SER A 1 99 ? -1.465 5.246 16.303 1.00 45.00 99 SER A CA 1
ATOM 791 C C . SER A 1 99 ? -0.457 6.126 15.541 1.00 45.00 99 SER A C 1
ATOM 793 O O . SER A 1 99 ? 0.278 6.879 16.169 1.00 45.00 99 SER A O 1
ATOM 795 N N . GLN A 1 100 ? -0.421 6.038 14.206 1.00 46.31 100 GLN A N 1
ATOM 796 C CA . GLN A 1 100 ? 0.435 6.827 13.322 1.00 46.31 100 GLN A CA 1
ATOM 797 C C . GLN A 1 100 ? -0.282 7.414 12.079 1.00 46.31 100 GLN A C 1
ATOM 799 O O . GLN A 1 100 ? 0.340 8.140 11.310 1.00 46.31 100 GLN A O 1
ATOM 804 N N . CYS A 1 101 ? -1.581 7.156 11.883 1.00 46.25 101 CYS A N 1
ATOM 805 C CA . CYS A 1 101 ? -2.377 7.723 10.786 1.00 46.25 101 CYS A CA 1
ATOM 806 C C . CYS A 1 101 ? -3.771 8.109 11.281 1.00 46.25 101 CYS A C 1
ATOM 808 O O . CYS A 1 101 ? -4.496 7.280 11.828 1.00 46.25 101 CYS A O 1
ATOM 810 N N . ARG A 1 102 ? -4.211 9.334 11.004 1.00 47.62 102 ARG A N 1
ATOM 811 C CA . ARG A 1 102 ? -5.631 9.672 11.124 1.00 47.62 102 ARG A CA 1
ATOM 812 C C . ARG A 1 102 ? -6.346 9.153 9.874 1.00 47.62 102 ARG A C 1
ATOM 814 O O . ARG A 1 102 ? -5.972 9.546 8.771 1.00 47.62 102 ARG A O 1
ATOM 821 N N . LEU A 1 103 ? -7.329 8.264 10.037 1.00 47.66 103 LEU A N 1
ATOM 822 C CA . LEU A 1 103 ? -8.215 7.904 8.935 1.00 47.66 103 LEU A CA 1
ATOM 823 C C . LEU A 1 103 ? -9.204 9.048 8.732 1.00 47.66 103 LEU A C 1
ATOM 825 O O . LEU A 1 103 ? -9.984 9.376 9.627 1.00 47.66 103 LEU A O 1
ATOM 829 N N . LEU A 1 104 ? -9.173 9.636 7.543 1.00 44.34 104 LEU A N 1
ATOM 830 C CA . LEU A 1 104 ? -10.308 10.368 7.006 1.00 44.34 104 LEU A CA 1
ATOM 831 C C . LEU A 1 104 ? -10.943 9.458 5.959 1.00 44.34 104 LEU A C 1
ATOM 833 O O . LEU A 1 104 ? -10.313 9.038 4.989 1.00 44.34 104 LEU A O 1
ATOM 837 N N . THR A 1 105 ? -12.173 9.064 6.228 1.00 36.47 105 THR A N 1
ATOM 838 C CA . THR A 1 105 ? -13.011 8.235 5.373 1.00 36.47 105 THR A CA 1
ATOM 839 C C . THR A 1 105 ? -13.394 9.019 4.111 1.00 36.47 105 THR A C 1
ATOM 841 O O . THR A 1 105 ? -14.238 9.901 4.152 1.00 36.47 105 THR A O 1
ATOM 844 N N . TRP A 1 106 ? -12.732 8.647 3.009 1.00 45.47 106 TRP A N 1
ATOM 845 C CA . TRP A 1 106 ? -13.063 8.786 1.579 1.00 45.47 106 TRP A CA 1
ATOM 846 C C . TRP A 1 106 ? -13.365 10.165 0.953 1.00 45.47 106 TRP A C 1
ATOM 848 O O . TRP A 1 106 ? -14.418 10.751 1.162 1.00 45.47 106 TRP A O 1
ATOM 858 N N . GLU A 1 107 ? -12.537 10.520 -0.037 1.00 27.42 107 GLU A N 1
ATOM 859 C CA . GLU A 1 107 ? -12.986 10.899 -1.386 1.00 27.42 107 GLU A CA 1
ATOM 860 C C . GLU A 1 107 ? -12.329 9.909 -2.368 1.00 27.42 107 GLU A C 1
ATOM 862 O O . GLU A 1 107 ? -11.143 9.625 -2.211 1.00 27.42 107 GLU A O 1
ATOM 867 N N . ILE A 1 108 ? -13.103 9.334 -3.298 1.00 30.45 108 ILE A N 1
ATOM 868 C CA . ILE A 1 108 ? -12.776 8.899 -4.679 1.00 30.45 108 ILE A CA 1
ATOM 869 C C . ILE A 1 108 ? -13.927 7.975 -5.133 1.00 30.45 108 ILE A C 1
ATOM 871 O O . ILE A 1 108 ? -14.046 6.836 -4.675 1.00 30.45 108 ILE A O 1
ATOM 875 N N . CYS A 1 109 ? -14.787 8.527 -5.995 1.00 29.38 109 CYS A N 1
ATOM 876 C CA . CYS A 1 109 ? -15.687 7.797 -6.893 1.00 29.38 109 CYS A CA 1
ATOM 877 C C . CYS A 1 109 ? -14.901 7.119 -8.021 1.00 29.38 109 CYS A C 1
ATOM 879 O O . CYS A 1 109 ? -13.854 7.680 -8.421 1.00 29.38 109 CYS A O 1
#

InterPro domains:
  IPR013977 Aminomethyltransferase, C-terminal domain [PF08669] (48-92)
  IPR027266 Aminomethyltransferase superfamily [G3DSA:3.30.1360.120] (1-34)
  IPR029043 Glycine cleavage T-protein/YgfZ, C-terminal [SSF101790] (49-96)

Sequence (109 aa):
MDVGKSYGIVNFGQSTLNMMRIEHGYKIWGREVLVICEPLTELQGWRTVPKRMEVIRKEGSEDRVGQITSGTYSVRLNRPLAFAWVHMDITPEDKSVLSQCRLLTWEIC

Radius of gyration: 15.88 Å; chains: 1; bounding box: 35×28×52 Å

Secondary structure (DSSP, 8-state):
-GGGGGGT-----HHHHHHHHHHTT--SSTT-EEEEEPPPSS---GGGSPPTTPEEEETT---EEEEEEEEEEETTTTEEEEEEEE-TT--TT--EEETTEEEE-----

Organism: NCBI:txid637853